Protein AF-A0A8C5SX12-F1 (afdb_monomer_lite)

Radius of gyration: 19.2 Å; chains: 1; bounding box: 40×21×60 Å

InterPro domains:
  IPR001909 Krueppel-associated box [PF01352] (8-44)
  IPR001909 Krueppel-associated box [PS50805] (4-59)
  IPR001909 Krueppel-associated box [SM00349] (4-58)
  IPR001909 Krueppel-associated box [cd07765] (4-43)
  IPR036051 Krueppel-associated box domain superfamily [SSF109640] (4-51)
  IPR050169 Krueppel C2H2-type zinc-finger [PTHR23232] (7-48)

Organism: Laticauda laticaudata (NCBI:txid8630)

pLDDT: mean 83.8, std 14.5, range [52.81, 98.25]

Foldseek 3Di:
DDDDDVVVVQDDDDPVRVVPDDPVVVVVNVVVVVVVVVVVVVVVVVVVPDPPPPPPPDD

Structure (mmCIF, N/CA/C/O backbone):
data_AF-A0A8C5SX12-F1
#
_entry.id   AF-A0A8C5SX12-F1
#
loop_
_atom_site.group_PDB
_atom_site.id
_atom_site.type_symbol
_atom_site.label_atom_id
_atom_site.label_alt_id
_atom_site.label_comp_id
_atom_site.label_asym_id
_atom_site.label_entity_id
_atom_site.label_seq_id
_atom_site.pdbx_PDB_ins_code
_atom_site.Cartn_x
_atom_site.Cartn_y
_atom_site.Cartn_z
_atom_site.occupancy
_atom_site.B_iso_or_equiv
_atom_site.auth_seq_id
_atom_site.auth_comp_id
_atom_site.auth_asym_id
_atom_site.auth_atom_id
_atom_site.pdbx_PDB_model_num
ATOM 1 N N . LEU A 1 1 ? 15.900 16.196 -11.275 1.00 61.66 1 LEU A N 1
ATOM 2 C CA . LEU A 1 1 ? 14.628 15.599 -10.824 1.00 61.66 1 LEU A CA 1
ATOM 3 C C . LEU A 1 1 ? 14.945 14.911 -9.517 1.00 61.66 1 LEU A C 1
ATOM 5 O O . LEU A 1 1 ? 15.770 14.006 -9.546 1.00 61.66 1 LEU A O 1
ATOM 9 N N . ASP A 1 2 ? 14.394 15.385 -8.405 1.00 83.50 2 ASP A N 1
ATOM 10 C CA . ASP A 1 2 ? 14.445 14.605 -7.168 1.00 83.50 2 ASP A CA 1
ATOM 11 C C . ASP A 1 2 ? 13.513 13.403 -7.326 1.00 83.50 2 ASP A C 1
ATOM 13 O O . ASP A 1 2 ? 12.381 13.542 -7.793 1.00 83.50 2 ASP A O 1
ATOM 17 N N . SER A 1 3 ? 14.021 12.212 -7.013 1.00 79.50 3 SER A N 1
ATOM 18 C CA . SER A 1 3 ? 13.240 10.978 -7.026 1.00 79.50 3 SER A CA 1
ATOM 19 C C . SER A 1 3 ? 12.623 10.793 -5.649 1.00 79.50 3 SER A C 1
ATOM 21 O O . SER A 1 3 ? 13.344 10.534 -4.690 1.00 79.50 3 SER A O 1
ATOM 23 N N . ILE A 1 4 ? 11.300 10.901 -5.562 1.00 82.31 4 ILE A N 1
ATOM 24 C CA . ILE A 1 4 ? 10.557 10.645 -4.326 1.00 82.31 4 ILE A CA 1
ATOM 25 C C . ILE A 1 4 ? 10.375 9.126 -4.180 1.00 82.31 4 ILE A C 1
ATOM 27 O O . ILE A 1 4 ? 9.915 8.477 -5.127 1.00 82.31 4 ILE A O 1
ATOM 31 N N . PRO A 1 5 ? 10.762 8.524 -3.046 1.00 84.19 5 PRO A N 1
ATOM 32 C CA . PRO A 1 5 ? 10.606 7.095 -2.833 1.00 84.19 5 PRO A CA 1
ATOM 33 C C . PRO A 1 5 ? 9.132 6.731 -2.585 1.00 84.19 5 PRO A C 1
ATOM 35 O O . PRO A 1 5 ? 8.350 7.510 -2.047 1.00 84.19 5 PRO A O 1
ATOM 38 N N . LEU A 1 6 ? 8.725 5.521 -2.982 1.00 83.06 6 LEU A N 1
ATOM 39 C CA . LEU A 1 6 ? 7.313 5.104 -2.928 1.00 83.06 6 LEU A CA 1
ATOM 40 C C . LEU A 1 6 ? 6.719 5.109 -1.513 1.00 83.06 6 LEU A C 1
ATOM 42 O O . LEU A 1 6 ? 5.523 5.321 -1.353 1.00 83.06 6 LEU A O 1
ATOM 46 N N . ASN A 1 7 ? 7.544 4.896 -0.491 1.00 85.81 7 ASN A N 1
ATOM 47 C CA . ASN A 1 7 ? 7.125 4.947 0.907 1.00 85.81 7 ASN A CA 1
ATOM 48 C C . ASN A 1 7 ? 6.695 6.352 1.360 1.00 85.81 7 ASN A C 1
ATOM 50 O O . ASN A 1 7 ? 5.959 6.451 2.332 1.00 85.81 7 ASN A O 1
ATOM 54 N N . GLU A 1 8 ? 7.129 7.419 0.682 1.00 88.44 8 GLU A N 1
ATOM 55 C CA . GLU A 1 8 ? 6.705 8.792 0.990 1.00 88.44 8 GLU A CA 1
ATOM 56 C C . GLU A 1 8 ? 5.328 9.134 0.409 1.00 88.44 8 GLU A C 1
ATOM 58 O O . GLU A 1 8 ? 4.697 10.092 0.847 1.00 88.44 8 GLU A O 1
ATOM 63 N N . VAL A 1 9 ? 4.841 8.350 -0.558 1.00 86.38 9 VAL A N 1
ATOM 64 C CA . VAL A 1 9 ? 3.536 8.566 -1.210 1.00 86.38 9 VAL A CA 1
ATOM 65 C C . VAL A 1 9 ? 2.521 7.458 -0.918 1.00 86.38 9 VAL A C 1
ATOM 67 O O . VAL A 1 9 ? 1.339 7.611 -1.221 1.00 86.38 9 VAL A O 1
ATOM 70 N N . ALA A 1 10 ? 2.955 6.339 -0.337 1.00 87.94 10 ALA A N 1
ATOM 71 C CA . A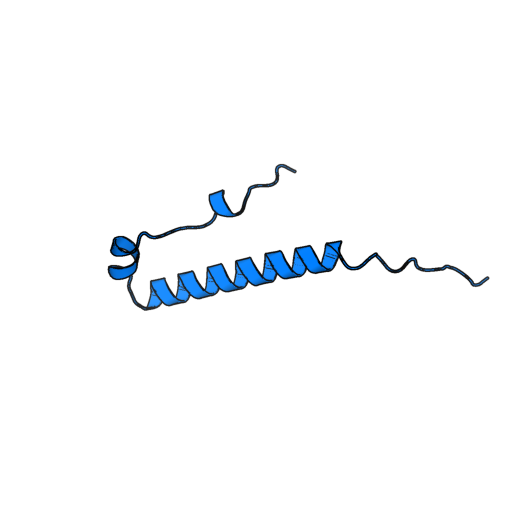LA A 1 10 ? 2.097 5.221 0.028 1.00 87.94 10 ALA A CA 1
ATOM 72 C C . ALA A 1 10 ? 1.459 5.416 1.410 1.00 87.94 10 ALA A C 1
ATOM 74 O O . ALA A 1 10 ? 2.112 5.824 2.368 1.00 87.94 10 ALA A O 1
ATOM 75 N N . VAL A 1 11 ? 0.181 5.048 1.519 1.00 90.12 11 VAL A N 1
ATOM 76 C CA . VAL A 1 11 ? -0.525 4.963 2.802 1.00 90.12 11 VAL A CA 1
ATOM 77 C C . VAL A 1 11 ? -0.459 3.525 3.306 1.00 90.12 11 VAL A C 1
ATOM 79 O O . VAL A 1 11 ? -0.842 2.585 2.601 1.00 90.12 11 VAL A O 1
ATOM 82 N N . TYR A 1 12 ? 0.021 3.365 4.535 1.00 90.94 12 TYR A N 1
ATOM 83 C CA . TYR A 1 12 ? 0.085 2.089 5.237 1.00 90.94 12 TYR A CA 1
ATOM 84 C C . TYR A 1 12 ? -0.862 2.132 6.425 1.00 90.94 12 TYR A C 1
ATOM 86 O O . TYR A 1 12 ? -0.911 3.132 7.134 1.00 90.94 12 TYR A O 1
ATOM 94 N N . PHE A 1 13 ? -1.583 1.037 6.626 1.00 94.62 13 PHE A N 1
ATOM 95 C CA . PHE A 1 13 ? -2.475 0.851 7.760 1.00 94.62 13 PHE A CA 1
ATOM 96 C C . PHE A 1 13 ? -1.875 -0.201 8.691 1.00 94.62 13 PHE A C 1
ATOM 98 O O . PHE A 1 13 ? -1.336 -1.205 8.211 1.00 94.62 13 PHE A O 1
ATOM 105 N N . SER A 1 14 ? -1.982 0.003 10.004 1.00 96.50 14 SER A N 1
ATOM 106 C CA . SER A 1 14 ? -1.799 -1.080 10.978 1.00 96.50 14 SER A CA 1
ATOM 107 C C . SER A 1 14 ? -2.903 -2.137 10.823 1.00 96.50 14 SER A C 1
ATOM 109 O O . SER A 1 14 ? -3.894 -1.913 10.125 1.00 96.50 14 SER A O 1
ATOM 111 N N . GLU A 1 15 ? -2.774 -3.295 11.477 1.00 97.00 15 GLU A N 1
ATOM 112 C CA . GLU A 1 15 ? -3.840 -4.310 11.454 1.00 97.00 15 GLU A CA 1
ATOM 113 C C . GLU A 1 15 ? -5.148 -3.775 12.061 1.00 97.00 15 GLU A C 1
ATOM 115 O O . GLU A 1 15 ? -6.236 -4.024 11.535 1.00 97.00 15 GLU A O 1
ATOM 120 N N . GLU A 1 16 ? -5.048 -2.986 13.131 1.00 97.88 16 GLU A N 1
ATOM 121 C CA . GLU A 1 16 ? -6.182 -2.343 13.792 1.00 97.88 16 GLU A CA 1
ATOM 122 C C . GLU A 1 16 ? -6.837 -1.293 12.892 1.00 97.88 16 GLU A C 1
ATOM 124 O O . GLU A 1 16 ? -8.062 -1.289 12.763 1.00 97.88 16 GLU A O 1
ATOM 129 N N . GLU A 1 17 ? -6.052 -0.435 12.238 1.00 98.00 17 GLU A N 1
ATOM 130 C CA . GLU A 1 17 ? -6.569 0.564 11.295 1.00 98.00 17 GLU A CA 1
ATOM 131 C C . GLU A 1 17 ? -7.208 -0.112 10.080 1.00 98.00 17 GLU A C 1
ATOM 133 O O . GLU A 1 17 ? -8.321 0.233 9.687 1.00 98.00 17 GLU A O 1
ATOM 138 N N . TRP A 1 18 ? -6.555 -1.144 9.540 1.00 97.00 18 TRP A N 1
ATOM 139 C CA . TRP A 1 18 ? -7.083 -1.948 8.444 1.00 97.00 18 TRP A CA 1
ATOM 140 C C . TRP A 1 18 ? -8.417 -2.593 8.816 1.00 97.00 18 TRP A C 1
ATOM 142 O O . TRP A 1 18 ? -9.339 -2.625 8.003 1.00 97.00 18 TRP A O 1
ATOM 152 N N . SER A 1 19 ? -8.567 -3.087 10.049 1.00 97.31 19 SER A N 1
ATOM 153 C CA . SER A 1 19 ? -9.823 -3.688 10.510 1.00 97.31 19 SER A CA 1
ATOM 154 C C . SER A 1 19 ? -11.001 -2.706 10.478 1.00 97.31 19 SER A C 1
ATOM 156 O O . SER A 1 19 ? -12.121 -3.133 10.198 1.00 97.31 19 SER A O 1
ATOM 158 N N . GLN A 1 20 ? -10.731 -1.412 10.677 1.00 97.94 20 GLN A N 1
ATOM 159 C CA . GLN A 1 20 ? -11.729 -0.343 10.740 1.00 97.94 20 GLN A CA 1
ATOM 160 C C . GLN A 1 20 ? -12.100 0.245 9.374 1.00 97.94 20 GLN A C 1
ATOM 162 O O . GLN A 1 20 ? -13.078 0.982 9.290 1.00 97.94 20 GLN A O 1
ATOM 167 N N . LEU A 1 21 ? -11.351 -0.067 8.312 1.00 97.50 21 LEU A N 1
ATOM 168 C CA . LEU A 1 21 ? -11.657 0.426 6.971 1.00 97.50 21 LEU A CA 1
ATOM 169 C C . LEU A 1 21 ? -12.941 -0.185 6.413 1.00 97.50 21 LEU A C 1
ATOM 171 O O . LEU A 1 21 ? -13.178 -1.399 6.520 1.00 97.50 21 LEU A O 1
ATOM 175 N N . ASP A 1 22 ? -13.689 0.653 5.702 1.00 98.25 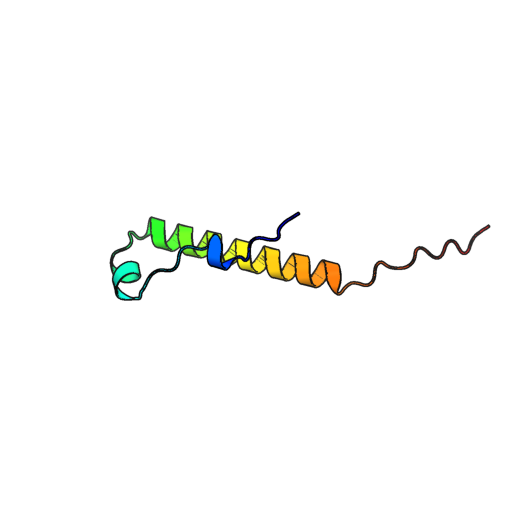22 ASP A N 1
ATOM 176 C CA . ASP A 1 22 ? -14.830 0.216 4.914 1.00 98.25 22 ASP A CA 1
ATOM 177 C C . ASP A 1 22 ? -14.377 -0.733 3.789 1.00 98.25 22 ASP A C 1
ATOM 179 O O . ASP A 1 22 ? -13.253 -0.614 3.279 1.00 98.25 22 ASP A O 1
ATOM 183 N N . PRO A 1 23 ? -15.235 -1.672 3.348 1.00 98.00 23 PRO A N 1
ATOM 184 C CA . PRO A 1 23 ? -14.903 -2.590 2.259 1.00 98.00 23 PRO A CA 1
ATOM 185 C C . PRO A 1 23 ? -14.365 -1.881 1.010 1.00 98.00 23 PRO A C 1
ATOM 187 O O . PRO A 1 23 ? -13.356 -2.309 0.451 1.00 98.00 23 PRO A O 1
ATOM 190 N N . ASP A 1 24 ? -14.965 -0.753 0.630 1.00 98.00 24 ASP A N 1
ATOM 191 C CA . ASP A 1 24 ? -14.562 0.017 -0.551 1.00 98.00 24 ASP A CA 1
ATOM 192 C C . ASP A 1 24 ? -13.158 0.627 -0.399 1.00 98.00 24 ASP A C 1
ATOM 194 O O . ASP A 1 24 ? -12.393 0.690 -1.361 1.00 98.00 24 ASP A O 1
ATOM 198 N N . GLN A 1 25 ? -12.767 1.013 0.821 1.00 97.06 25 GLN A N 1
ATOM 199 C CA . GLN A 1 25 ? -11.423 1.526 1.104 1.00 97.06 25 GLN A CA 1
ATOM 200 C C . GLN A 1 25 ? -10.363 0.422 1.016 1.00 97.06 25 GLN A C 1
ATOM 202 O O . GLN A 1 25 ? -9.266 0.662 0.511 1.00 97.06 25 GLN A O 1
ATOM 207 N N . LYS A 1 26 ? -10.691 -0.802 1.454 1.00 97.31 26 LYS A N 1
ATOM 208 C CA . LYS A 1 26 ? -9.801 -1.973 1.328 1.00 97.31 26 LYS A CA 1
ATOM 209 C C . LYS A 1 26 ? -9.589 -2.369 -0.129 1.00 97.31 26 LYS A C 1
ATOM 211 O O . LYS A 1 26 ? -8.470 -2.716 -0.514 1.00 97.31 26 LYS A O 1
ATOM 216 N N . VAL A 1 27 ? -10.652 -2.300 -0.932 1.00 97.81 27 VAL A N 1
ATOM 217 C CA . VAL A 1 27 ? -10.585 -2.522 -2.382 1.00 97.81 27 VAL A CA 1
ATOM 218 C C . VAL A 1 27 ? -9.693 -1.46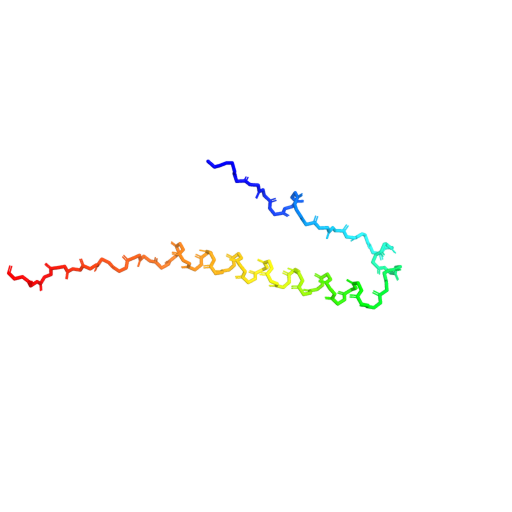5 -3.025 1.00 97.81 27 VAL A C 1
ATOM 220 O O . VAL A 1 27 ? -8.716 -1.821 -3.679 1.00 97.81 27 VAL A O 1
ATOM 223 N N . LEU A 1 28 ? -9.943 -0.181 -2.750 1.00 96.56 28 LEU A N 1
ATOM 224 C CA . LEU A 1 28 ? -9.145 0.914 -3.300 1.00 96.56 28 LEU A CA 1
ATOM 225 C C . LEU A 1 28 ? -7.660 0.803 -2.923 1.00 96.56 28 LEU A C 1
ATOM 227 O O . LEU A 1 28 ? -6.793 0.978 -3.777 1.00 96.56 28 LEU A O 1
ATOM 231 N N . HIS A 1 29 ? -7.346 0.492 -1.661 1.00 95.81 29 HIS A N 1
ATOM 232 C CA . HIS A 1 29 ? -5.959 0.299 -1.225 1.00 95.81 29 HIS A CA 1
ATOM 233 C C . HIS A 1 29 ? -5.282 -0.852 -1.974 1.00 95.81 29 HIS A C 1
ATOM 235 O O . HIS A 1 29 ? -4.154 -0.702 -2.448 1.00 95.81 29 HIS A O 1
ATOM 241 N N . SER A 1 30 ? -5.995 -1.968 -2.145 1.00 94.44 30 SER A N 1
ATOM 242 C CA . SER A 1 30 ? -5.497 -3.129 -2.886 1.00 94.44 30 SER A CA 1
ATOM 243 C C . SER A 1 30 ? -5.221 -2.792 -4.354 1.00 94.44 30 SER A C 1
ATOM 245 O O . SER A 1 30 ? -4.167 -3.165 -4.873 1.00 94.44 30 SER A O 1
ATOM 247 N N . ASP A 1 31 ? -6.120 -2.050 -5.005 1.00 96.31 31 ASP A N 1
ATOM 248 C CA . ASP A 1 31 ? -5.966 -1.622 -6.398 1.00 96.31 31 ASP A CA 1
ATOM 249 C C . ASP A 1 31 ? -4.752 -0.701 -6.573 1.00 96.31 31 ASP A C 1
ATOM 251 O O . ASP A 1 31 ? -3.909 -0.940 -7.444 1.00 96.31 31 ASP A O 1
ATOM 255 N N . VAL A 1 32 ? -4.600 0.293 -5.690 1.00 93.38 32 VAL A N 1
ATOM 256 C CA . VAL A 1 32 ? -3.457 1.220 -5.699 1.00 93.38 32 VAL A CA 1
ATOM 257 C C . VAL A 1 32 ? -2.137 0.472 -5.491 1.00 93.38 32 VAL A C 1
ATOM 259 O 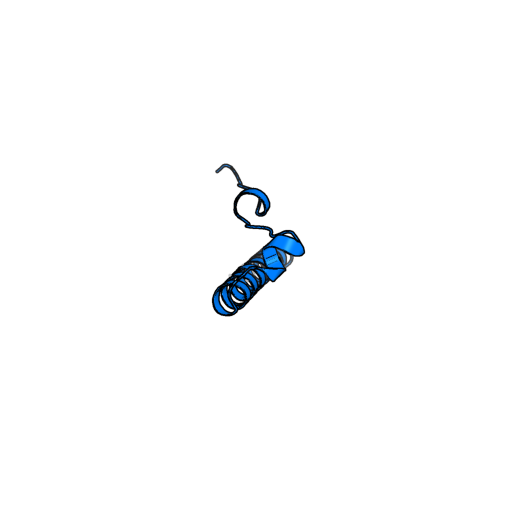O . VAL A 1 32 ? -1.168 0.697 -6.221 1.00 93.38 32 VAL A O 1
ATOM 262 N N . MET A 1 33 ? -2.071 -0.451 -4.528 1.00 92.12 33 MET A N 1
ATOM 263 C CA . MET A 1 33 ? -0.844 -1.215 -4.271 1.00 92.12 33 MET A CA 1
ATOM 264 C C . MET A 1 33 ? -0.506 -2.176 -5.414 1.00 92.12 33 MET A C 1
ATOM 266 O O . MET A 1 33 ? 0.671 -2.357 -5.746 1.00 92.12 33 MET A O 1
ATOM 270 N N . LEU A 1 34 ? -1.518 -2.756 -6.063 1.00 93.81 34 LEU A N 1
ATOM 271 C CA . LEU A 1 34 ? -1.329 -3.606 -7.233 1.00 93.81 34 LEU A CA 1
ATOM 272 C C . LEU A 1 34 ? -0.786 -2.813 -8.428 1.00 93.81 34 LEU A C 1
ATOM 274 O O . LEU A 1 34 ? 0.130 -3.286 -9.111 1.00 93.81 34 LEU A O 1
ATOM 278 N N . GLU A 1 35 ? -1.324 -1.620 -8.682 1.00 92.50 35 GLU A N 1
ATOM 279 C CA . GLU A 1 35 ? -0.833 -0.723 -9.728 1.00 92.50 35 GLU A CA 1
ATOM 280 C C . GLU A 1 35 ? 0.614 -0.294 -9.453 1.00 92.50 35 GLU A C 1
ATOM 282 O O . GLU A 1 35 ? 1.474 -0.436 -10.327 1.00 92.50 35 GLU A O 1
ATOM 287 N N . ASN A 1 36 ? 0.922 0.107 -8.217 1.00 90.06 36 ASN A N 1
ATOM 288 C CA . ASN A 1 36 ? 2.281 0.454 -7.802 1.00 90.06 36 ASN A CA 1
ATOM 289 C C . ASN A 1 36 ? 3.268 -0.692 -8.056 1.00 90.06 36 ASN A C 1
ATOM 291 O O . ASN A 1 36 ? 4.325 -0.483 -8.657 1.00 90.06 36 ASN A O 1
ATOM 295 N N . HIS A 1 37 ? 2.916 -1.922 -7.671 1.00 89.56 37 HIS A N 1
ATOM 296 C CA . HIS A 1 37 ? 3.752 -3.093 -7.929 1.00 89.56 37 HIS A CA 1
ATOM 297 C C . HIS A 1 37 ? 3.978 -3.319 -9.434 1.00 89.56 37 HIS A C 1
ATOM 299 O O . HIS A 1 37 ? 5.109 -3.552 -9.870 1.00 89.56 37 HIS A O 1
ATOM 305 N N . ARG A 1 38 ? 2.924 -3.221 -10.257 1.00 92.44 38 ARG A N 1
ATOM 306 C CA . ARG A 1 38 ? 3.039 -3.359 -11.721 1.00 92.44 38 ARG A CA 1
ATOM 307 C C . ARG A 1 38 ? 3.953 -2.295 -12.321 1.00 92.44 38 ARG A C 1
ATOM 309 O O . ARG A 1 38 ? 4.789 -2.641 -13.156 1.00 92.44 38 ARG A O 1
ATOM 316 N N . ASN A 1 39 ? 3.834 -1.049 -11.871 1.00 89.88 39 ASN A N 1
ATOM 317 C CA . ASN A 1 39 ? 4.660 0.064 -12.332 1.00 89.88 39 ASN A CA 1
ATOM 318 C C . ASN A 1 39 ? 6.138 -0.166 -11.995 1.00 89.88 39 ASN A C 1
ATOM 320 O O . ASN A 1 39 ? 6.990 -0.050 -12.875 1.00 89.88 39 ASN A O 1
ATOM 324 N N . VAL A 1 40 ? 6.451 -0.599 -10.769 1.00 88.00 40 VAL A N 1
ATOM 325 C CA . VAL A 1 40 ? 7.829 -0.942 -10.368 1.00 88.00 40 VAL A CA 1
ATOM 326 C C . VAL A 1 40 ? 8.391 -2.087 -11.208 1.00 88.00 40 VAL A C 1
ATOM 328 O O . VAL A 1 40 ? 9.511 -1.992 -11.710 1.00 88.00 40 VAL A O 1
ATOM 331 N N . VAL A 1 41 ? 7.618 -3.157 -11.417 1.00 88.88 41 VAL A N 1
ATOM 332 C CA . VAL A 1 41 ? 8.047 -4.292 -12.250 1.00 88.88 41 VAL A CA 1
ATOM 333 C C . VAL A 1 41 ? 8.262 -3.866 -13.703 1.00 88.88 41 VAL A C 1
ATOM 335 O O . VAL A 1 41 ? 9.219 -4.312 -14.335 1.00 88.88 41 VAL A O 1
ATOM 338 N N . PHE A 1 42 ? 7.391 -3.018 -14.252 1.00 86.94 42 PHE A N 1
ATOM 339 C CA . PHE A 1 42 ? 7.524 -2.505 -15.613 1.00 86.94 42 PHE A CA 1
ATOM 340 C C . PHE A 1 42 ? 8.792 -1.666 -15.776 1.00 86.94 42 PHE A C 1
ATOM 342 O O . PHE A 1 42 ? 9.576 -1.918 -16.692 1.00 86.94 42 PHE A O 1
ATOM 349 N N . LEU A 1 43 ? 9.032 -0.732 -14.852 1.00 84.31 43 LEU A N 1
ATOM 350 C CA . LEU A 1 43 ? 10.257 0.060 -14.830 1.00 84.31 43 LEU A CA 1
ATOM 351 C C . LEU A 1 43 ? 11.480 -0.858 -14.724 1.00 84.31 4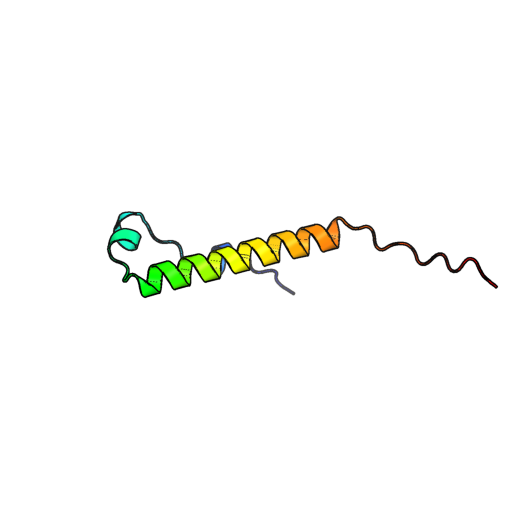3 LEU A C 1
ATOM 353 O O . LEU A 1 43 ? 12.369 -0.776 -15.567 1.00 84.31 43 LEU A O 1
ATOM 357 N N . GLY A 1 44 ? 11.481 -1.822 -13.800 1.00 82.25 44 GLY A N 1
ATOM 358 C CA . GLY A 1 44 ? 12.547 -2.822 -13.686 1.00 82.25 44 GLY A CA 1
ATOM 359 C C . GLY A 1 44 ? 12.806 -3.587 -14.990 1.00 82.25 44 GLY A C 1
ATOM 360 O O . GLY A 1 44 ? 13.953 -3.726 -15.405 1.00 82.25 44 GLY A O 1
ATOM 361 N N . LYS A 1 45 ? 11.756 -4.020 -15.700 1.00 77.12 45 LYS A N 1
ATOM 362 C CA . LYS A 1 45 ? 11.890 -4.663 -17.020 1.00 77.12 45 LYS A CA 1
ATOM 363 C C . LYS A 1 45 ? 12.488 -3.721 -18.062 1.00 77.12 45 LYS A C 1
ATOM 365 O O . LYS A 1 45 ? 13.347 -4.154 -18.822 1.00 77.12 45 LYS A O 1
ATOM 370 N N . SER A 1 46 ? 12.079 -2.453 -18.087 1.00 73.88 46 SER A N 1
ATOM 371 C CA . SER A 1 46 ? 12.615 -1.465 -19.032 1.00 73.88 46 SER A CA 1
ATOM 372 C C . SER A 1 46 ? 14.118 -1.215 -18.852 1.00 73.88 46 SER A C 1
ATOM 374 O O . SER A 1 46 ? 14.813 -0.990 -19.836 1.00 73.88 46 SER A O 1
ATOM 376 N N . PHE A 1 47 ? 14.635 -1.337 -17.624 1.00 69.44 47 PHE A N 1
ATOM 377 C CA . PHE A 1 47 ? 16.068 -1.218 -17.337 1.00 69.44 47 PHE A CA 1
ATOM 378 C C . PHE A 1 47 ? 16.859 -2.513 -17.573 1.00 69.44 47 PHE A C 1
ATOM 380 O O . PHE A 1 47 ? 18.063 -2.459 -17.812 1.00 69.44 47 PHE A O 1
ATOM 387 N N . LEU A 1 48 ? 16.206 -3.678 -17.496 1.00 69.56 48 LEU A N 1
ATOM 388 C CA . LEU A 1 48 ? 16.844 -4.987 -17.682 1.00 69.56 48 LEU A CA 1
ATOM 389 C C . LEU A 1 48 ? 16.834 -5.474 -19.132 1.00 69.56 48 LEU A C 1
ATOM 391 O O . LEU A 1 48 ? 17.626 -6.351 -19.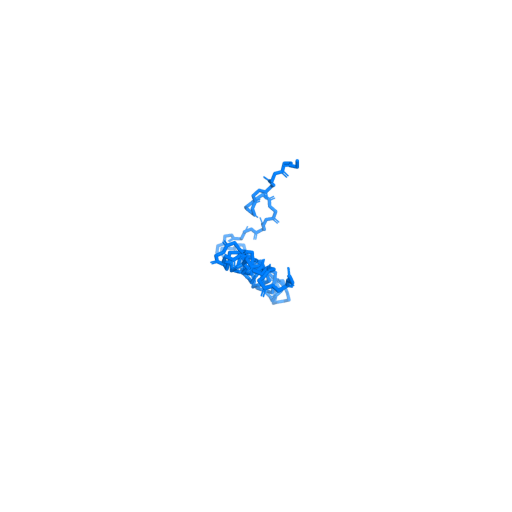474 1.00 69.56 48 LEU A O 1
ATOM 395 N N . VAL A 1 49 ? 15.967 -4.928 -19.988 1.00 68.31 49 VAL A N 1
ATOM 396 C CA . VAL A 1 49 ? 16.069 -5.120 -21.436 1.00 68.31 49 VAL A CA 1
ATOM 397 C C . VAL A 1 49 ? 17.187 -4.202 -21.925 1.00 68.31 49 VAL A C 1
ATOM 399 O O . VAL A 1 49 ? 17.009 -2.983 -21.915 1.00 68.31 49 VAL A O 1
ATOM 402 N N . PRO A 1 50 ? 18.346 -4.729 -22.365 1.00 62.03 50 PRO A N 1
ATOM 403 C CA . PRO A 1 50 ? 19.325 -3.888 -23.029 1.00 62.03 50 PRO A CA 1
ATOM 404 C C . PRO A 1 50 ? 18.624 -3.335 -24.264 1.00 62.03 50 PRO A C 1
ATOM 406 O O . PRO A 1 50 ? 18.126 -4.136 -25.061 1.00 62.03 50 PRO A O 1
ATOM 409 N N . SER A 1 51 ? 18.561 -2.006 -24.419 1.00 60.66 51 SER A N 1
ATOM 410 C CA . SER A 1 51 ? 18.158 -1.383 -25.682 1.00 60.66 51 SER A CA 1
ATOM 411 C C . SER A 1 51 ? 18.883 -2.133 -26.784 1.00 60.66 51 SER A C 1
ATOM 413 O O . SER A 1 51 ? 20.115 -2.078 -26.853 1.00 60.66 51 SER A O 1
ATOM 415 N N . GLN A 1 52 ? 18.145 -2.924 -27.567 1.00 60.12 52 GLN A N 1
ATOM 416 C CA . GLN A 1 52 ? 18.727 -3.641 -28.684 1.00 60.12 52 GLN A CA 1
ATOM 417 C C . GLN A 1 52 ? 19.391 -2.565 -29.526 1.00 60.12 52 GLN A C 1
ATOM 419 O O . GLN A 1 52 ? 18.711 -1.701 -30.078 1.00 60.12 52 GLN A O 1
ATOM 424 N N . ARG A 1 53 ? 20.732 -2.574 -29.529 1.00 55.16 53 ARG A N 1
ATOM 425 C CA . ARG A 1 53 ? 21.546 -1.797 -30.455 1.00 55.16 53 ARG A CA 1
ATOM 426 C C . ARG A 1 53 ? 20.885 -1.975 -31.808 1.00 55.16 53 ARG A C 1
ATOM 428 O O . ARG A 1 53 ? 20.916 -3.082 -32.348 1.00 55.16 53 ARG A O 1
ATOM 435 N N . ILE A 1 54 ? 20.293 -0.905 -32.329 1.00 60.47 54 ILE A N 1
ATOM 436 C CA . ILE A 1 54 ? 20.049 -0.797 -33.755 1.00 60.47 54 ILE A CA 1
ATOM 437 C C . ILE A 1 54 ? 21.450 -0.881 -34.349 1.00 60.47 54 ILE A C 1
ATOM 439 O O . ILE A 1 54 ? 22.234 0.061 -34.281 1.00 60.47 54 ILE A O 1
ATOM 443 N N . ARG A 1 55 ? 21.827 -2.082 -34.790 1.00 53.34 55 ARG A N 1
ATOM 444 C CA . ARG A 1 55 ? 22.946 -2.238 -35.698 1.00 53.34 55 ARG A CA 1
ATOM 445 C C . ARG A 1 55 ? 22.450 -1.648 -37.002 1.00 53.34 55 ARG A C 1
ATOM 447 O O . ARG A 1 55 ? 21.702 -2.299 -37.728 1.00 53.34 55 ARG A O 1
ATOM 454 N N . GLU A 1 56 ? 22.831 -0.407 -37.263 1.00 55.25 56 GLU A N 1
ATOM 455 C CA . GLU A 1 56 ? 22.855 0.147 -38.612 1.00 55.25 56 GLU A CA 1
ATOM 456 C C . GLU A 1 56 ? 23.953 -0.582 -39.410 1.00 55.25 56 GLU A C 1
ATOM 458 O O . GLU A 1 56 ? 24.944 -0.000 -39.824 1.00 55.25 56 GLU A O 1
ATOM 463 N N . ASP A 1 57 ? 23.789 -1.894 -39.603 1.00 56.00 57 ASP A N 1
ATOM 464 C CA . ASP A 1 57 ? 24.582 -2.699 -40.532 1.00 56.00 57 ASP A CA 1
ATOM 465 C C . ASP A 1 57 ? 23.780 -2.818 -41.839 1.00 56.00 57 ASP A C 1
ATOM 467 O O . ASP A 1 57 ? 23.232 -3.873 -42.176 1.00 56.00 57 ASP A O 1
ATOM 471 N N . ARG A 1 58 ? 23.633 -1.683 -42.530 1.00 58.59 58 ARG A N 1
ATOM 472 C CA . ARG A 1 58 ? 23.360 -1.555 -43.973 1.00 58.59 58 ARG A CA 1
ATOM 473 C C . ARG A 1 58 ? 23.267 -0.066 -44.302 1.00 58.59 58 ARG A C 1
ATOM 475 O O . ARG A 1 58 ? 22.238 0.536 -44.018 1.00 58.59 58 ARG A O 1
ATOM 482 N N . PHE A 1 59 ? 24.335 0.527 -44.823 1.00 52.81 59 PHE A N 1
ATOM 483 C CA . PHE A 1 59 ? 24.584 0.715 -46.258 1.00 52.81 59 PHE A CA 1
ATOM 484 C C . PHE A 1 59 ? 26.075 0.974 -46.478 1.00 52.81 59 PHE A C 1
ATOM 486 O O . PHE A 1 59 ? 26.671 1.693 -45.648 1.00 52.81 59 PHE A O 1
#

Sequence (59 aa):
LDSIPLNEVAVYFSEEEWSQLDPDQKVLHSDVMLENHRNVVFLGKSFLVPSQRIREDRF

Secondary structure (DSSP, 8-state):
-----HHHH-----HHHHHHS-HHHHHHHHHHHHHHHHHHHHHHHHHHS----------